Protein AF-A0A7W3VT04-F1 (afdb_monomer)

Foldseek 3Di:
DDPDPDQDPPDCVVFVVVQVVVVVVVCVVVVFDWDFDWDQDPVRDIDGARIAGPVNPDTDHGTGDDDDDDPDD

Sequence (73 aa):
MTPSTEVPPGSNTEQRAAELLMITWVANELGIALRPQPIETSTGARVEVDDVDDGRTVLVEAWAHQGPPKAAQ

Radius of gyration: 16.28 Å; Cα contacts (8 Å, |Δi|>4): 69; chains: 1; bounding box: 35×22×56 Å

Secondary structure (DSSP, 8-state):
-PPP--PPTT--HHHHHHHHHHHHHHHHHHT---B---EE-TTS-EE--SEE-TTS--EE------SSPPS--

Nearest PDB structures (foldseek):
  8cll-assembly1_F  TM=3.552E-01  e=1.477E+00  Homo sapiens
  7lsc-assembly1_A  TM=4.436E-01  e=9.504E+00  Escherichia coli
  1n6j-assembly1_A  TM=2.810E-01  e=8.358E+00  Homo sapiens
  7aby-assembly1_A  TM=2.558E-01  e=6.894E+00  Arabidopsis thaliana

Organism: NCBI:txid2760662

Mean predicted aligned error: 6.62 Å

Structure (mmCIF, N/CA/C/O backbone):
data_AF-A0A7W3VT04-F1
#
_entry.id   AF-A0A7W3VT04-F1
#
loop_
_atom_site.group_PDB
_atom_site.id
_atom_site.type_symbol
_atom_site.label_atom_id
_atom_site.label_alt_id
_atom_site.label_comp_id
_atom_site.label_asym_id
_atom_site.label_entity_id
_atom_site.label_seq_id
_atom_site.pdbx_PDB_ins_code
_atom_site.Cartn_x
_atom_site.Cartn_y
_atom_site.Cartn_z
_atom_site.occupancy
_atom_site.B_iso_or_equiv
_atom_site.auth_seq_id
_atom_site.auth_comp_id
_atom_site.auth_asym_id
_atom_site.auth_atom_id
_atom_site.pdbx_PDB_model_num
ATOM 1 N N . MET A 1 1 ? 10.454 11.784 -36.211 1.00 44.75 1 MET A N 1
ATOM 2 C CA . MET A 1 1 ? 11.572 11.436 -35.315 1.00 44.75 1 MET A CA 1
ATOM 3 C C . MET A 1 1 ? 10.945 11.093 -33.975 1.00 44.75 1 MET A C 1
ATOM 5 O O . MET A 1 1 ? 10.594 11.991 -33.224 1.00 44.75 1 MET A O 1
ATOM 9 N N . THR A 1 2 ? 10.609 9.823 -33.765 1.00 47.09 2 THR A N 1
ATOM 10 C CA . THR A 1 2 ? 10.061 9.336 -32.493 1.00 47.09 2 THR A CA 1
ATOM 11 C C . THR A 1 2 ? 11.190 9.355 -31.460 1.00 47.09 2 THR A C 1
ATOM 13 O O . THR A 1 2 ? 12.267 8.846 -31.773 1.00 47.09 2 THR A O 1
ATOM 16 N N . PRO A 1 3 ? 11.018 9.981 -30.284 1.00 52.34 3 PRO A N 1
ATOM 17 C CA . PRO A 1 3 ? 12.058 9.965 -29.262 1.00 52.34 3 PRO A CA 1
ATOM 18 C C . PRO A 1 3 ? 12.310 8.518 -28.816 1.00 52.34 3 PRO A C 1
ATOM 20 O O . PRO A 1 3 ? 11.359 7.759 -28.621 1.00 52.34 3 PRO A O 1
ATOM 23 N N . SER A 1 4 ? 13.584 8.133 -28.696 1.00 59.25 4 SER A N 1
ATOM 24 C CA . SER A 1 4 ?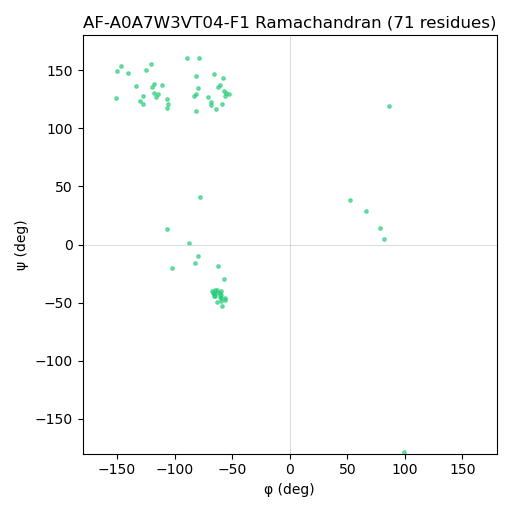 13.980 6.824 -28.170 1.00 59.25 4 SER A CA 1
ATOM 25 C C . SER A 1 4 ? 13.386 6.612 -26.781 1.00 59.25 4 SER A C 1
ATOM 27 O O . SER A 1 4 ? 13.558 7.438 -25.887 1.00 59.25 4 SER A O 1
ATOM 29 N N . THR A 1 5 ? 12.716 5.477 -26.610 1.00 69.81 5 THR A N 1
ATOM 30 C CA . THR A 1 5 ? 12.122 4.973 -25.363 1.00 69.81 5 THR A CA 1
ATOM 31 C C . THR A 1 5 ? 13.193 4.375 -24.443 1.00 69.81 5 THR A C 1
ATOM 33 O O . THR A 1 5 ? 13.020 3.290 -23.897 1.00 69.81 5 THR A O 1
ATOM 36 N N . GLU A 1 6 ? 14.358 5.011 -24.339 1.00 75.44 6 GLU A N 1
ATOM 37 C CA . GLU A 1 6 ? 15.437 4.473 -23.516 1.00 75.44 6 GLU A CA 1
ATOM 38 C C . GLU A 1 6 ? 15.180 4.840 -22.055 1.00 75.44 6 GLU A C 1
ATOM 40 O O . GLU A 1 6 ? 15.139 6.015 -21.686 1.00 75.44 6 GLU A O 1
ATOM 45 N N . VAL A 1 7 ? 14.937 3.820 -21.231 1.00 75.56 7 VAL A N 1
ATOM 46 C CA . VAL A 1 7 ? 14.705 3.979 -19.797 1.00 75.56 7 VAL A CA 1
ATOM 47 C C . VAL A 1 7 ? 16.017 4.430 -19.144 1.00 75.56 7 VAL A C 1
ATOM 49 O O . VAL A 1 7 ? 17.019 3.720 -19.265 1.00 75.56 7 VAL A O 1
ATOM 52 N N . PRO A 1 8 ? 16.049 5.580 -18.445 1.00 81.56 8 PRO A N 1
ATOM 53 C CA . PRO A 1 8 ? 17.265 6.051 -17.797 1.00 81.56 8 PRO A CA 1
ATOM 54 C C . PRO A 1 8 ? 17.809 5.025 -16.789 1.00 81.56 8 PRO A C 1
ATOM 56 O O . PRO A 1 8 ? 17.021 4.410 -16.061 1.00 81.56 8 PRO A O 1
ATOM 59 N N . PRO A 1 9 ? 19.140 4.868 -16.671 1.00 76.06 9 PRO A N 1
ATOM 60 C CA . PRO A 1 9 ? 19.736 4.086 -15.596 1.00 76.06 9 PRO A CA 1
ATOM 61 C C . PRO A 1 9 ? 19.224 4.551 -14.227 1.00 76.06 9 PRO A C 1
ATOM 63 O O . PRO A 1 9 ? 19.245 5.742 -13.922 1.00 76.06 9 PRO A O 1
ATOM 66 N N . GLY A 1 10 ? 18.763 3.610 -13.401 1.00 79.62 10 GLY A N 1
ATOM 67 C CA . GLY A 1 10 ? 18.190 3.913 -12.085 1.00 79.62 10 GLY A CA 1
ATOM 68 C C . GLY A 1 10 ? 16.721 4.342 -12.103 1.00 79.62 10 GLY A C 1
ATOM 69 O O . GLY A 1 10 ? 16.188 4.667 -11.044 1.00 79.62 10 GLY A O 1
ATOM 70 N N . SER A 1 11 ? 16.052 4.318 -13.260 1.00 86.69 11 SER A N 1
ATOM 71 C CA . SER A 1 11 ? 14.594 4.420 -13.299 1.00 86.69 11 SER A CA 1
ATOM 72 C C . SER A 1 11 ? 13.963 3.306 -12.465 1.00 86.69 11 SER A C 1
ATOM 74 O O . SER A 1 11 ? 14.330 2.136 -12.596 1.00 86.69 11 SER A O 1
ATOM 76 N N . ASN A 1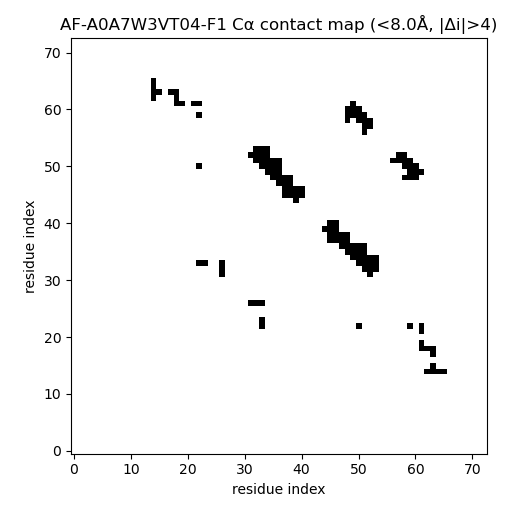 12 ? 13.009 3.687 -11.619 1.00 89.31 12 ASN A N 1
ATOM 77 C CA . ASN A 1 12 ? 12.209 2.773 -10.813 1.00 89.31 12 ASN A CA 1
ATOM 78 C C . ASN A 1 12 ? 10.767 2.635 -11.337 1.00 89.31 12 ASN A C 1
ATOM 80 O O . ASN A 1 12 ? 9.901 2.145 -10.617 1.00 89.31 12 ASN A O 1
ATOM 84 N N . THR A 1 13 ? 10.482 3.106 -12.558 1.00 92.56 13 THR A N 1
ATOM 85 C CA . THR A 1 13 ? 9.114 3.146 -13.099 1.00 92.56 13 THR A CA 1
ATOM 86 C C . THR A 1 13 ? 8.478 1.760 -13.174 1.00 92.56 13 THR A C 1
ATOM 88 O O . THR A 1 13 ? 7.327 1.610 -12.777 1.00 92.56 13 THR A O 1
ATOM 91 N N . GLU A 1 14 ? 9.220 0.748 -13.627 1.00 92.94 14 GLU A N 1
ATOM 92 C CA . GLU A 1 14 ? 8.717 -0.631 -13.730 1.00 92.94 14 GLU A CA 1
ATOM 93 C C . GLU A 1 14 ? 8.448 -1.242 -12.349 1.00 92.94 14 GLU A C 1
ATOM 95 O O . GLU A 1 14 ? 7.431 -1.895 -12.135 1.00 92.94 14 GLU A O 1
ATOM 100 N N . GLN A 1 15 ? 9.324 -0.974 -11.380 1.00 93.81 15 GLN A N 1
ATOM 101 C CA . GLN A 1 15 ? 9.170 -1.412 -9.995 1.00 93.81 15 GLN A CA 1
ATOM 102 C C . GLN A 1 15 ? 7.923 -0.777 -9.374 1.00 93.81 15 GLN A C 1
ATOM 104 O O . GLN A 1 15 ? 7.067 -1.490 -8.866 1.00 93.81 15 GLN A O 1
ATOM 109 N N . ARG A 1 16 ? 7.754 0.546 -9.512 1.00 94.38 16 ARG A N 1
ATOM 110 C CA . ARG A 1 16 ? 6.552 1.248 -9.038 1.00 9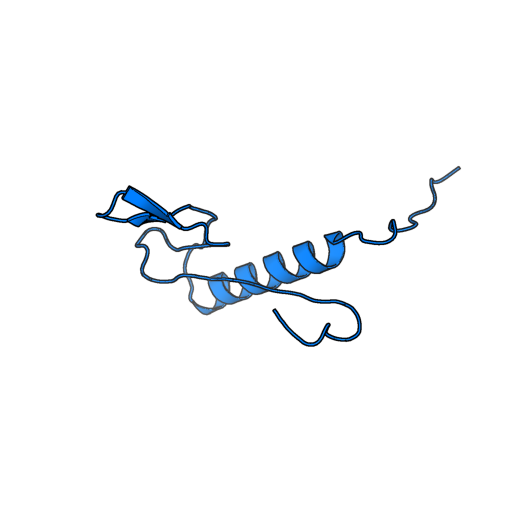4.38 16 ARG A CA 1
ATOM 111 C C . ARG A 1 16 ? 5.277 0.730 -9.705 1.00 94.38 16 ARG A C 1
ATOM 113 O O . ARG A 1 16 ? 4.257 0.582 -9.041 1.00 94.38 16 ARG A O 1
ATOM 120 N N . ALA A 1 17 ? 5.319 0.434 -11.004 1.00 95.75 17 ALA A N 1
ATOM 121 C CA . ALA A 1 17 ? 4.180 -0.154 -11.704 1.00 95.75 17 ALA A CA 1
ATOM 122 C C . ALA A 1 17 ? 3.831 -1.547 -11.154 1.00 95.75 17 ALA A C 1
ATOM 124 O O . ALA A 1 17 ? 2.655 -1.845 -10.944 1.00 95.75 17 ALA A O 1
ATOM 125 N N . ALA A 1 18 ? 4.837 -2.378 -10.874 1.00 96.44 18 ALA A N 1
ATOM 126 C CA . ALA A 1 18 ? 4.641 -3.689 -10.265 1.00 96.44 18 ALA A CA 1
ATOM 127 C C . ALA A 1 18 ? 4.068 -3.591 -8.840 1.00 96.44 18 ALA A C 1
ATOM 129 O O . ALA A 1 18 ? 3.115 -4.302 -8.530 1.00 96.44 18 ALA A O 1
ATOM 130 N N . GLU A 1 19 ? 4.580 -2.680 -8.007 1.00 97.50 19 GLU A N 1
ATOM 131 C CA . GLU A 1 19 ? 4.071 -2.424 -6.649 1.00 97.50 19 GLU A CA 1
ATOM 132 C C . GLU A 1 19 ? 2.574 -2.070 -6.671 1.00 97.50 19 GLU A C 1
ATOM 134 O O . GLU A 1 19 ? 1.775 -2.690 -5.969 1.00 97.50 19 GLU A O 1
ATOM 139 N N . LEU A 1 20 ? 2.160 -1.162 -7.562 1.00 97.44 20 LEU A N 1
ATOM 140 C CA . LEU A 1 20 ? 0.751 -0.776 -7.717 1.00 97.44 20 LEU A CA 1
ATOM 141 C C . LEU A 1 20 ? -0.144 -1.939 -8.174 1.00 97.44 20 LEU A C 1
ATOM 143 O O . LEU A 1 20 ? -1.283 -2.069 -7.711 1.00 97.44 20 LEU A O 1
ATOM 147 N N . LEU A 1 21 ? 0.346 -2.793 -9.078 1.00 97.94 21 LEU 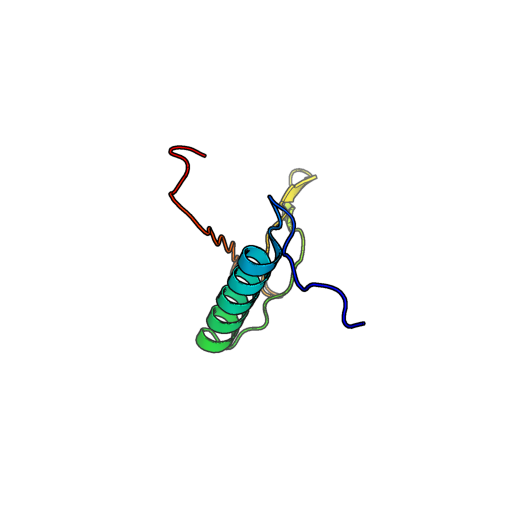A N 1
ATOM 148 C CA . LEU A 1 21 ? -0.389 -3.982 -9.520 1.00 97.94 21 LEU A CA 1
ATOM 149 C C . LEU A 1 21 ? -0.569 -4.986 -8.379 1.00 97.94 21 LEU A C 1
ATOM 151 O O . LEU A 1 21 ? -1.664 -5.526 -8.219 1.00 97.94 21 LEU A O 1
ATOM 155 N N . MET A 1 22 ? 0.470 -5.199 -7.568 1.00 97.94 22 MET A N 1
ATOM 156 C CA . MET A 1 22 ? 0.414 -6.072 -6.393 1.00 97.94 22 MET A CA 1
ATOM 157 C C . MET A 1 22 ? -0.638 -5.584 -5.392 1.00 97.94 22 MET A C 1
ATOM 159 O O . MET A 1 22 ? -1.496 -6.367 -4.987 1.00 97.94 22 MET A O 1
ATOM 163 N N . ILE A 1 23 ? -0.634 -4.290 -5.058 1.00 98.19 23 ILE A N 1
ATOM 164 C CA . ILE A 1 23 ? -1.621 -3.680 -4.150 1.00 98.19 23 ILE A CA 1
ATOM 165 C C . ILE A 1 23 ? -3.038 -3.821 -4.714 1.00 98.19 23 ILE A C 1
ATOM 167 O O . ILE A 1 23 ? -3.957 -4.234 -4.009 1.00 98.19 23 ILE A O 1
ATOM 171 N N . THR A 1 24 ? -3.217 -3.543 -6.009 1.00 98.25 24 THR A N 1
ATOM 172 C CA . THR A 1 24 ? -4.519 -3.666 -6.682 1.00 98.25 24 THR A CA 1
ATOM 173 C C . THR A 1 24 ? -5.045 -5.101 -6.635 1.00 98.25 24 THR A C 1
ATOM 175 O O . THR A 1 24 ? -6.237 -5.324 -6.421 1.00 98.25 24 THR A O 1
ATOM 178 N N . TRP A 1 25 ? -4.181 -6.095 -6.841 1.00 98.31 25 TRP A N 1
ATOM 179 C CA . TRP A 1 25 ? -4.573 -7.499 -6.741 1.00 98.31 25 TRP A CA 1
ATOM 180 C C . TRP A 1 25 ? -4.964 -7.889 -5.321 1.00 98.31 25 TRP A C 1
ATOM 182 O O . TRP A 1 25 ? -6.017 -8.499 -5.156 1.00 98.31 25 TRP A O 1
ATOM 192 N N . VAL A 1 26 ? -4.199 -7.466 -4.311 1.00 97.75 26 VAL A N 1
ATOM 193 C CA . VAL A 1 26 ? -4.543 -7.698 -2.900 1.00 97.75 26 VAL A CA 1
ATOM 194 C C . VAL A 1 26 ? -5.891 -7.060 -2.549 1.00 97.75 26 VAL A C 1
ATOM 196 O O . VAL A 1 26 ? -6.744 -7.724 -1.964 1.00 97.75 26 VAL A O 1
ATOM 199 N N . ALA A 1 27 ? -6.129 -5.809 -2.955 1.00 97.94 27 ALA A N 1
ATOM 200 C CA . ALA A 1 27 ? -7.407 -5.124 -2.743 1.00 97.94 27 ALA A CA 1
ATOM 201 C C . ALA A 1 27 ? -8.587 -5.914 -3.337 1.00 97.94 27 ALA A C 1
ATOM 203 O O . ALA A 1 27 ? -9.604 -6.124 -2.674 1.00 97.94 27 ALA A O 1
ATOM 204 N N . ASN A 1 28 ? -8.430 -6.397 -4.574 1.00 98.38 28 ASN A N 1
ATOM 205 C CA . ASN A 1 28 ? -9.451 -7.184 -5.264 1.00 98.38 28 ASN A CA 1
ATOM 206 C C . ASN A 1 28 ? -9.687 -8.550 -4.611 1.00 98.38 28 ASN A C 1
ATOM 208 O O . ASN A 1 28 ? -10.836 -8.970 -4.494 1.00 98.38 28 ASN A O 1
ATOM 212 N N . GLU A 1 29 ? -8.626 -9.239 -4.190 1.00 98.06 29 GLU A N 1
ATOM 213 C CA . GLU A 1 29 ? -8.723 -10.543 -3.528 1.00 98.06 29 GLU A CA 1
ATOM 214 C C . GLU A 1 29 ? -9.441 -10.437 -2.176 1.00 98.06 29 GLU A C 1
ATOM 216 O O . GLU A 1 29 ? -10.269 -11.282 -1.840 1.00 98.06 29 GLU A O 1
ATOM 221 N N . LEU A 1 30 ? -9.180 -9.361 -1.432 1.00 97.25 30 LEU A N 1
ATOM 222 C CA . LEU A 1 30 ? -9.813 -9.088 -0.143 1.00 97.25 30 LEU A CA 1
ATOM 223 C C . LEU A 1 30 ? -11.200 -8.437 -0.266 1.00 97.25 30 LEU A C 1
ATOM 225 O O . LEU A 1 30 ? -11.950 -8.411 0.709 1.00 97.25 30 LEU A O 1
ATOM 229 N N . GLY A 1 31 ? -11.553 -7.905 -1.439 1.00 97.88 31 GLY A N 1
ATOM 230 C CA . GLY A 1 31 ? -12.809 -7.187 -1.659 1.00 97.88 31 GLY A CA 1
ATOM 231 C C . GLY A 1 31 ? -12.911 -5.870 -0.881 1.00 97.88 31 GLY A C 1
ATOM 232 O O . GLY A 1 31 ? -14.015 -5.458 -0.523 1.00 97.88 31 GLY A O 1
ATOM 233 N N . ILE A 1 32 ? -11.777 -5.217 -0.605 1.00 97.81 32 ILE A N 1
ATOM 234 C CA . ILE A 1 32 ? -11.697 -3.958 0.150 1.00 97.81 32 ILE A CA 1
ATOM 235 C C . ILE A 1 32 ? -11.064 -2.853 -0.692 1.00 97.81 32 ILE A C 1
ATOM 237 O O . ILE A 1 32 ? -10.289 -3.109 -1.611 1.00 97.81 32 ILE A O 1
ATOM 241 N N . ALA A 1 33 ? -11.378 -1.603 -0.359 1.00 97.56 33 ALA A N 1
ATOM 242 C CA . ALA A 1 33 ? -10.635 -0.470 -0.887 1.00 97.56 33 ALA A CA 1
ATOM 243 C C . ALA A 1 33 ? -9.332 -0.304 -0.100 1.00 97.56 33 ALA A C 1
ATOM 245 O O . ALA A 1 33 ? -9.344 -0.330 1.128 1.00 97.56 33 ALA A O 1
ATOM 246 N N . LEU A 1 34 ? -8.243 -0.091 -0.827 1.00 97.94 34 LEU A N 1
ATOM 247 C CA . LEU A 1 34 ? -6.937 0.274 -0.300 1.00 97.94 34 LEU A CA 1
ATOM 248 C C . LEU A 1 34 ? -6.554 1.633 -0.892 1.00 97.94 34 LEU A C 1
ATOM 250 O O . LEU A 1 34 ? -6.839 1.893 -2.069 1.00 97.94 34 LEU A O 1
ATOM 254 N N . ARG A 1 35 ? -6.043 2.537 -0.052 1.00 96.25 35 ARG A N 1
ATOM 255 C CA . ARG A 1 35 ? -5.610 3.878 -0.464 1.00 96.25 35 ARG A CA 1
ATOM 256 C C . ARG A 1 35 ? -4.330 4.282 0.265 1.00 96.25 35 ARG A C 1
ATOM 258 O O . ARG A 1 35 ? -4.216 3.990 1.458 1.00 96.25 35 ARG A O 1
ATOM 265 N N . PRO A 1 36 ? -3.449 5.077 -0.366 1.00 95.38 36 PRO A N 1
ATOM 266 C CA . PRO A 1 36 ? -2.324 5.677 0.332 1.00 95.38 36 PRO A CA 1
ATOM 267 C C . PRO A 1 36 ? -2.818 6.650 1.394 1.00 95.38 36 PRO A C 1
ATOM 269 O O . PRO A 1 36 ? -3.453 7.667 1.086 1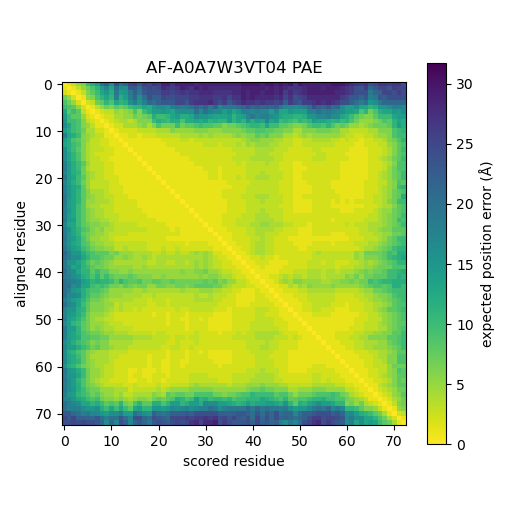.00 95.38 36 PRO A O 1
ATOM 272 N N . GLN A 1 37 ? -2.534 6.346 2.657 1.00 93.06 37 GLN A N 1
ATOM 273 C CA . GLN A 1 37 ? -2.869 7.225 3.765 1.00 93.06 37 GLN A CA 1
ATOM 274 C C . GLN A 1 37 ? -1.878 7.043 4.922 1.00 93.06 37 GLN A C 1
ATOM 276 O O . GLN A 1 37 ? -1.741 5.936 5.440 1.00 93.06 37 GLN A O 1
ATOM 281 N N . PRO A 1 38 ? -1.245 8.128 5.405 1.00 90.31 38 PRO A N 1
ATOM 282 C CA . PRO A 1 38 ? -0.425 8.057 6.604 1.00 90.31 38 PRO A CA 1
ATOM 283 C C . PRO A 1 38 ? -1.267 7.751 7.847 1.00 90.31 38 PRO A C 1
ATOM 285 O O . PRO A 1 38 ? -2.402 8.221 7.996 1.00 90.31 38 PRO A O 1
ATOM 288 N N . ILE A 1 39 ? -0.673 7.016 8.783 1.00 91.25 39 ILE A N 1
ATOM 289 C CA . ILE A 1 39 ? -1.287 6.660 10.061 1.00 91.25 39 ILE A CA 1
ATOM 290 C C . ILE A 1 39 ? -0.639 7.485 11.169 1.00 91.25 39 ILE A C 1
ATOM 292 O O . ILE A 1 39 ? 0.551 7.357 11.450 1.00 91.25 39 ILE A O 1
ATOM 296 N N . GLU A 1 40 ? -1.449 8.312 11.822 1.00 93.19 40 GLU A N 1
ATOM 297 C CA . GLU A 1 40 ? -1.055 9.049 13.022 1.00 93.19 40 GLU A CA 1
ATOM 298 C C . GLU A 1 40 ? -1.220 8.155 14.258 1.00 93.19 40 GLU A C 1
ATOM 300 O O . GLU A 1 40 ? -2.293 7.588 14.494 1.00 93.19 40 GLU A O 1
ATOM 305 N N . THR A 1 41 ? -0.168 8.031 15.065 1.00 90.06 41 THR A N 1
ATOM 306 C CA . THR A 1 41 ? -0.196 7.279 16.323 1.00 90.06 41 THR A CA 1
ATOM 307 C C . THR A 1 41 ? -0.621 8.170 17.490 1.00 90.06 41 THR A C 1
ATOM 309 O O . THR A 1 41 ? -0.487 9.394 17.466 1.00 90.06 41 THR A O 1
ATOM 312 N N . SER A 1 42 ? -1.069 7.556 18.587 1.00 93.06 42 SER A N 1
ATOM 313 C CA . SER A 1 42 ? -1.400 8.274 19.829 1.00 93.06 42 SER A CA 1
ATOM 314 C C . SER A 1 42 ? -0.203 8.986 20.470 1.00 93.06 42 SER A C 1
ATOM 316 O O . SER A 1 42 ? -0.389 9.883 21.290 1.00 93.06 42 SER A O 1
ATOM 318 N N . THR A 1 43 ? 1.020 8.606 20.098 1.00 93.94 43 THR A N 1
ATOM 319 C CA . THR A 1 43 ? 2.262 9.254 20.534 1.00 93.94 43 THR A CA 1
ATOM 320 C C . THR A 1 43 ? 2.672 10.423 19.633 1.00 93.94 43 THR A C 1
ATOM 322 O O . THR A 1 43 ? 3.706 11.038 19.886 1.00 93.94 43 THR A O 1
ATOM 325 N N . GLY A 1 44 ? 1.882 10.739 18.600 1.00 94.00 44 GLY A N 1
ATOM 326 C CA . GLY A 1 44 ? 2.164 11.799 17.630 1.00 94.00 44 GLY A CA 1
ATOM 327 C C . GLY A 1 44 ? 3.188 11.413 16.562 1.00 94.00 44 GLY A C 1
ATOM 328 O O . GLY A 1 44 ? 3.723 12.294 15.893 1.00 94.00 44 GLY A O 1
ATOM 329 N N . ALA A 1 45 ? 3.500 10.121 16.415 1.00 95.06 45 ALA A N 1
ATOM 330 C CA . ALA A 1 45 ? 4.314 9.649 15.304 1.00 95.06 45 ALA A CA 1
ATOM 331 C C . ALA A 1 45 ? 3.441 9.479 14.056 1.00 95.06 45 ALA A C 1
ATOM 333 O O . ALA A 1 45 ? 2.298 9.036 14.148 1.00 95.06 45 ALA A O 1
ATOM 334 N N . ARG A 1 46 ? 4.019 9.769 12.891 1.00 94.38 46 ARG A N 1
ATOM 335 C CA . ARG A 1 46 ? 3.401 9.523 11.591 1.00 94.38 46 ARG A CA 1
ATOM 336 C C . ARG A 1 46 ? 4.079 8.331 10.929 1.00 94.38 46 ARG A C 1
ATOM 338 O O . ARG A 1 46 ? 5.298 8.338 10.763 1.00 94.38 46 ARG A O 1
ATOM 345 N N . VAL A 1 47 ? 3.290 7.333 10.552 1.00 92.62 47 VAL A N 1
ATOM 346 C CA . VAL A 1 47 ? 3.746 6.164 9.796 1.00 92.62 47 VAL A CA 1
ATOM 347 C C . VAL A 1 47 ? 3.259 6.309 8.361 1.00 92.62 47 VAL A C 1
ATOM 349 O O . VAL A 1 47 ? 2.057 6.433 8.130 1.00 92.62 47 VAL A O 1
ATOM 352 N N . GLU A 1 48 ? 4.191 6.331 7.414 1.00 94.50 48 GLU A N 1
ATOM 353 C CA . GLU A 1 48 ? 3.859 6.190 5.997 1.00 94.50 48 GLU A CA 1
ATOM 354 C C . GLU A 1 48 ? 3.680 4.704 5.709 1.00 94.50 48 GLU A C 1
ATOM 356 O O . GLU A 1 48 ? 4.539 3.906 6.087 1.00 94.50 48 GLU A O 1
ATOM 361 N N . VAL A 1 49 ? 2.565 4.369 5.074 1.00 94.50 49 VAL A N 1
ATOM 362 C CA . VAL A 1 49 ? 2.324 3.052 4.491 1.00 94.50 49 VAL A CA 1
ATOM 363 C C . VAL A 1 49 ? 1.977 3.229 3.022 1.00 94.50 49 VAL A C 1
ATOM 365 O O . VAL A 1 49 ? 1.423 4.280 2.674 1.00 94.50 49 VAL A O 1
ATOM 368 N N . ASP A 1 50 ? 2.292 2.248 2.177 1.00 96.56 50 ASP A N 1
ATOM 369 C CA . ASP A 1 50 ? 1.936 2.335 0.755 1.00 96.56 50 ASP A CA 1
ATOM 370 C C . ASP A 1 50 ? 0.417 2.472 0.612 1.00 96.56 50 ASP A C 1
ATOM 372 O O . ASP A 1 50 ? -0.056 3.453 0.038 1.00 96.56 50 ASP A O 1
ATOM 376 N N . ASP A 1 51 ? -0.344 1.560 1.231 1.00 97.56 51 ASP A N 1
ATOM 377 C CA . ASP A 1 51 ? -1.802 1.562 1.181 1.00 97.56 51 ASP A CA 1
ATOM 378 C C . ASP A 1 51 ? -2.460 0.963 2.445 1.00 97.56 51 ASP A C 1
ATOM 380 O O . ASP A 1 51 ? -1.938 0.060 3.104 1.00 97.56 51 ASP A O 1
ATOM 384 N N . VAL A 1 52 ? -3.655 1.459 2.775 1.00 97.38 52 VAL A N 1
ATOM 385 C CA . VAL A 1 52 ? -4.453 1.050 3.944 1.00 97.3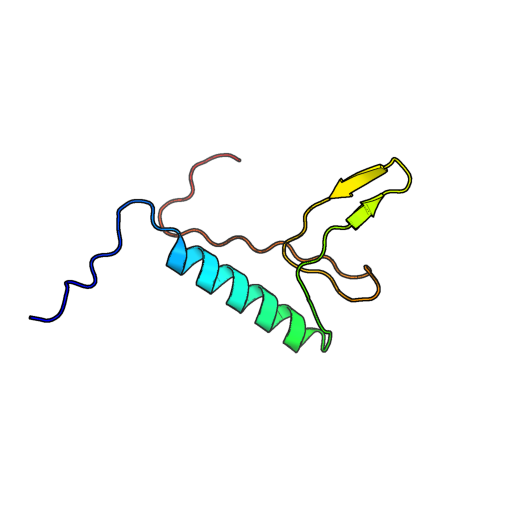8 52 VAL A CA 1
ATOM 386 C C . VAL A 1 52 ? -5.954 1.107 3.640 1.00 97.38 52 VAL A C 1
ATOM 388 O O . VAL A 1 52 ? -6.393 1.867 2.774 1.00 97.38 52 VAL A O 1
ATOM 391 N N . ASP A 1 53 ? -6.754 0.295 4.333 1.00 96.88 53 ASP A N 1
ATOM 392 C CA . ASP A 1 53 ? -8.217 0.375 4.275 1.00 96.88 53 ASP A CA 1
ATOM 393 C C . ASP A 1 53 ? -8.771 1.515 5.150 1.00 96.88 53 ASP A C 1
ATOM 395 O O . ASP A 1 53 ? -8.139 1.959 6.108 1.00 96.88 53 ASP A O 1
ATOM 399 N N . ASP A 1 54 ? -10.006 1.953 4.889 1.00 93.19 54 ASP A N 1
ATOM 400 C CA . ASP A 1 54 ? -10.639 3.048 5.645 1.00 93.19 54 ASP A CA 1
ATOM 401 C C . ASP A 1 54 ? -10.702 2.772 7.165 1.00 93.19 54 ASP A C 1
ATOM 403 O O . ASP A 1 54 ? -10.658 3.698 7.980 1.00 93.19 54 ASP A O 1
ATOM 407 N N . GLY A 1 55 ? -10.795 1.495 7.558 1.00 93.31 55 GLY A N 1
ATOM 408 C CA . GLY A 1 55 ? -10.817 1.059 8.953 1.00 93.31 55 GLY A CA 1
ATOM 409 C C . GLY A 1 55 ? -9.442 0.993 9.622 1.00 93.31 55 GLY A C 1
ATOM 410 O O . GLY A 1 55 ? -9.385 0.827 10.842 1.00 93.31 55 GLY A O 1
ATOM 411 N N . ARG A 1 56 ? -8.346 1.127 8.862 1.00 92.69 56 ARG A N 1
ATOM 412 C CA . ARG A 1 56 ? -6.961 0.911 9.320 1.00 92.69 56 ARG A CA 1
ATOM 413 C C . ARG A 1 56 ? -6.765 -0.451 9.991 1.00 92.69 56 ARG A C 1
ATOM 415 O O . ARG A 1 56 ? -6.067 -0.571 10.998 1.00 92.69 56 ARG A O 1
ATOM 422 N N . THR A 1 57 ? -7.421 -1.468 9.447 1.00 94.31 57 THR A N 1
ATOM 423 C CA . THR A 1 57 ? -7.371 -2.860 9.906 1.00 94.31 57 THR A CA 1
ATOM 424 C C . THR A 1 57 ? -6.473 -3.734 9.034 1.00 94.31 57 THR A C 1
ATOM 426 O O . THR A 1 57 ? -5.998 -4.771 9.493 1.00 94.31 57 THR A O 1
ATOM 429 N N . VAL A 1 58 ? -6.198 -3.291 7.806 1.00 95.75 58 VAL A N 1
ATOM 430 C CA . VAL A 1 58 ? -5.327 -3.929 6.824 1.00 95.75 58 VAL A CA 1
ATOM 431 C C . VAL A 1 58 ? -4.309 -2.902 6.347 1.00 95.75 58 VAL A C 1
ATOM 433 O O . VAL A 1 58 ? -4.672 -1.861 5.807 1.00 95.75 58 VAL A O 1
ATOM 436 N N . LEU A 1 59 ? -3.028 -3.210 6.541 1.00 96.56 59 LEU A N 1
ATOM 437 C CA . LEU A 1 59 ? -1.902 -2.404 6.071 1.00 96.56 59 LEU A CA 1
ATOM 438 C C . LEU A 1 59 ? -1.185 -3.169 4.962 1.00 96.56 59 LEU A C 1
ATOM 440 O O . LEU A 1 59 ? -0.964 -4.375 5.111 1.00 96.56 59 LEU A O 1
ATOM 444 N N . VAL A 1 60 ? -0.807 -2.487 3.884 1.00 96.81 60 VAL A N 1
ATOM 445 C CA . VAL A 1 60 ? -0.088 -3.092 2.762 1.00 96.81 60 VAL A CA 1
ATOM 446 C C . VAL A 1 60 ? 1.175 -2.298 2.466 1.00 96.81 60 VAL A C 1
ATOM 448 O O . VAL A 1 60 ? 1.114 -1.095 2.248 1.00 96.81 60 VAL A O 1
ATOM 451 N N . GLU A 1 61 ? 2.294 -3.019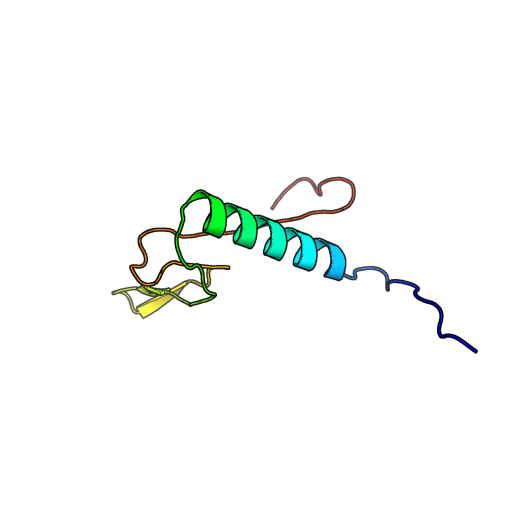 2.420 1.00 96.69 61 GLU A N 1
ATOM 452 C CA . GLU A 1 61 ? 3.574 -2.566 1.878 1.00 96.69 61 GLU A CA 1
ATOM 453 C C . GLU A 1 61 ? 3.900 -3.444 0.672 1.00 96.69 61 GLU A C 1
ATOM 455 O O . GLU A 1 61 ? 3.896 -4.679 0.780 1.00 96.69 61 GLU A O 1
ATOM 460 N N . ALA A 1 62 ? 4.181 -2.829 -0.471 1.00 95.69 62 ALA A N 1
ATOM 461 C CA . ALA A 1 62 ? 4.555 -3.535 -1.682 1.00 95.69 62 ALA A CA 1
ATOM 462 C C . ALA A 1 62 ? 5.963 -3.138 -2.106 1.00 95.69 62 ALA A C 1
ATOM 464 O O . ALA A 1 62 ? 6.306 -1.970 -2.243 1.00 95.69 62 ALA A O 1
ATOM 465 N N . TRP A 1 63 ? 6.785 -4.148 -2.373 1.00 94.12 63 TRP A N 1
ATOM 466 C CA . TRP A 1 63 ? 8.140 -3.936 -2.849 1.00 94.12 63 TRP A CA 1
ATOM 467 C C . TRP A 1 63 ? 8.402 -4.790 -4.077 1.00 94.12 63 TRP A C 1
ATOM 469 O O . TRP A 1 63 ? 8.276 -6.018 -4.033 1.00 94.12 63 TRP A O 1
ATOM 479 N N . ALA A 1 64 ? 8.801 -4.134 -5.164 1.00 92.81 64 ALA A N 1
ATOM 480 C CA . ALA A 1 64 ? 9.240 -4.801 -6.375 1.00 92.81 64 ALA A CA 1
ATOM 481 C C . ALA A 1 64 ? 10.696 -4.452 -6.677 1.00 92.81 64 ALA A C 1
ATOM 483 O O . ALA A 1 64 ? 11.134 -3.305 -6.593 1.00 92.81 64 ALA A O 1
ATOM 484 N N . HIS A 1 65 ? 11.461 -5.457 -7.094 1.00 89.81 65 HIS A N 1
ATOM 485 C CA . HIS A 1 65 ? 12.855 -5.278 -7.476 1.00 89.81 65 HIS A CA 1
ATOM 486 C C . HIS A 1 65 ? 13.155 -5.973 -8.791 1.00 89.81 65 HIS A C 1
ATOM 488 O O . HIS A 1 65 ? 12.764 -7.118 -9.014 1.00 89.81 65 HIS A O 1
ATOM 494 N N . GLN A 1 66 ? 13.895 -5.274 -9.646 1.00 84.88 66 GLN A N 1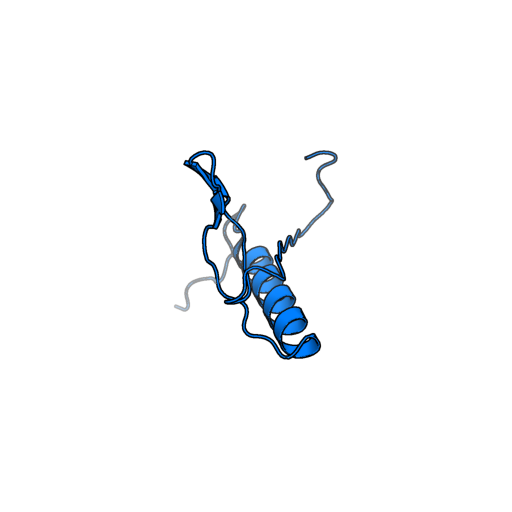
ATOM 495 C CA . GLN A 1 66 ? 14.376 -5.794 -10.916 1.00 84.88 66 GLN A CA 1
ATOM 496 C C . GLN A 1 66 ? 15.901 -5.891 -10.880 1.00 84.88 66 GLN A C 1
ATOM 498 O O . GLN A 1 66 ? 16.599 -4.924 -10.574 1.00 84.88 66 GLN A O 1
ATOM 503 N N . GLY A 1 67 ? 16.415 -7.063 -11.248 1.00 83.75 67 GLY A N 1
ATOM 504 C CA . GLY A 1 67 ? 17.837 -7.387 -11.177 1.00 83.75 67 GLY A CA 1
ATOM 505 C C . GLY A 1 67 ? 18.190 -8.203 -9.930 1.00 83.75 67 GLY A C 1
ATOM 506 O O . GLY A 1 67 ? 17.310 -8.575 -9.153 1.00 83.75 67 GLY A O 1
ATOM 507 N N . PRO A 1 68 ? 19.477 -8.537 -9.738 1.00 80.31 68 PRO A N 1
ATOM 508 C CA . PRO A 1 68 ? 19.903 -9.313 -8.583 1.00 80.31 68 PRO A CA 1
ATOM 509 C C . PRO A 1 68 ? 19.560 -8.559 -7.289 1.00 80.31 68 PRO A C 1
ATOM 511 O O . PRO A 1 68 ? 19.777 -7.341 -7.233 1.00 80.31 68 PRO A O 1
ATOM 514 N N . PRO A 1 69 ? 19.038 -9.237 -6.251 1.00 72.75 69 PRO A N 1
ATOM 515 C CA . PRO A 1 69 ? 18.834 -8.617 -4.951 1.00 72.75 69 PRO A CA 1
ATOM 516 C C . PRO A 1 69 ? 20.157 -8.032 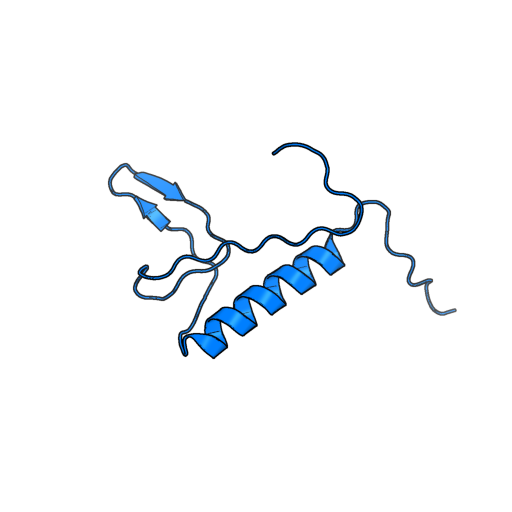-4.458 1.00 72.75 69 PRO A C 1
ATOM 518 O O . PRO A 1 69 ? 21.182 -8.720 -4.456 1.00 72.75 69 PRO A O 1
ATOM 521 N N . LYS A 1 70 ? 20.158 -6.771 -4.019 1.00 66.88 70 LYS A N 1
ATOM 522 C CA . LYS A 1 70 ? 21.245 -6.309 -3.154 1.00 66.88 70 LYS A CA 1
ATOM 523 C C . LYS A 1 70 ? 21.078 -7.038 -1.829 1.00 66.88 70 LYS A C 1
ATOM 525 O O . LYS A 1 70 ? 20.026 -6.944 -1.206 1.00 66.88 70 LYS A O 1
ATOM 530 N N . ALA A 1 71 ? 22.089 -7.803 -1.432 1.00 56.78 71 ALA A N 1
ATOM 531 C CA . ALA A 1 71 ? 22.117 -8.369 -0.096 1.00 56.78 71 ALA A CA 1
ATOM 532 C C . ALA A 1 71 ? 22.074 -7.207 0.915 1.00 56.78 71 ALA A C 1
ATOM 534 O O . ALA A 1 71 ? 22.965 -6.360 0.895 1.00 56.78 71 ALA A O 1
ATOM 535 N N . ALA A 1 72 ? 21.038 -7.225 1.758 1.00 53.28 72 ALA A N 1
ATOM 536 C CA . ALA A 1 72 ? 20.696 -6.296 2.839 1.00 53.28 72 ALA A CA 1
ATOM 537 C C . ALA A 1 72 ? 19.882 -5.035 2.463 1.00 53.28 72 ALA A C 1
ATOM 539 O O . ALA A 1 72 ? 20.331 -4.170 1.706 1.00 53.28 72 ALA A O 1
ATOM 540 N N . GLN A 1 73 ? 18.693 -4.955 3.076 1.00 47.72 73 GLN A N 1
ATOM 541 C CA . GLN A 1 73 ? 18.165 -3.746 3.717 1.00 47.72 73 GLN A CA 1
ATOM 542 C C . GLN A 1 73 ? 18.623 -3.746 5.177 1.00 47.72 73 GLN A C 1
ATOM 544 O O . GLN A 1 73 ? 18.710 -4.860 5.748 1.00 47.72 73 GLN A O 1
#

Solvent-accessible surface area (backbone atoms only — not comparable to full-atom values): 4812 Å² total; per-residue (Å²): 134,80,80,81,88,71,78,59,90,86,65,54,63,69,32,54,53,48,21,54,49,52,52,53,50,52,25,61,76,71,73,49,68,64,43,73,51,71,46,77,44,98,86,74,48,77,44,84,47,61,25,27,28,96,83,69,82,51,80,44,82,66,83,52,82,84,74,83,80,72,88,74,133

pLDDT: mean 88.19, std 13.98, range [44.75, 98.38]